Protein AF-A0A9E1IMZ8-F1 (afdb_monomer_lite)

Radius of gyration: 15.05 Å; chains: 1; bounding box: 38×39×32 Å

Secondary structure (DSSP, 8-state):
-------TTTHHHHHHHHHHSSS-SEEEEESSPP-TTHHHHHHHHHHHTT-EEEEE--TTS-------SEEEEEETTEEEEEEETTS-SS-EEE--------TT-

Sequence (105 aa):
LLIIRPPTDQGTWAAEQPLRSGCFSVVVVTDPLPRGRAGQRWALATEQGQCTAVIVRHKRGPNTRLPADIRLSLTNGDVFVLRNRGGRTGANSHMALPTAANPWG

Structure (mmCIF, N/CA/C/O backbone):
data_AF-A0A9E1IMZ8-F1
#
_entry.id   AF-A0A9E1IMZ8-F1
#
loop_
_atom_site.group_PDB
_atom_site.id
_atom_site.type_symbol
_atom_site.label_atom_id
_atom_site.label_alt_id
_atom_site.label_comp_id
_atom_site.label_asym_id
_atom_site.label_entity_id
_atom_site.label_seq_id
_atom_site.pdbx_PDB_ins_code
_atom_site.Cartn_x
_atom_site.Cartn_y
_atom_site.Cartn_z
_atom_site.occupancy
_atom_site.B_iso_or_equiv
_atom_site.auth_seq_id
_atom_site.auth_comp_id
_atom_site.auth_asym_id
_atom_site.auth_atom_id
_atom_site.pdbx_PDB_model_num
ATOM 1 N N . LEU A 1 1 ? -8.884 -15.070 3.651 1.00 86.81 1 LEU A N 1
ATOM 2 C CA . LEU A 1 1 ? -8.807 -14.091 2.542 1.00 86.81 1 LEU A CA 1
ATOM 3 C C . LEU A 1 1 ? -10.135 -13.347 2.475 1.00 86.81 1 LEU A C 1
ATOM 5 O O . LEU A 1 1 ? -11.157 -14.013 2.403 1.00 86.81 1 LEU A O 1
ATOM 9 N N . LEU A 1 2 ? -10.125 -12.013 2.543 1.00 93.88 2 LEU A N 1
ATOM 10 C CA . LEU A 1 2 ? -11.318 -11.166 2.417 1.00 93.88 2 LEU A CA 1
ATOM 11 C C . LEU A 1 2 ? -11.183 -10.310 1.154 1.00 93.88 2 LEU A C 1
ATOM 13 O O . LEU A 1 2 ? -10.150 -9.675 0.958 1.00 93.88 2 LEU A O 1
ATOM 17 N N . ILE A 1 3 ? -12.218 -10.292 0.313 1.00 94.62 3 ILE A N 1
ATOM 18 C CA . ILE A 1 3 ? -12.265 -9.474 -0.904 1.00 94.62 3 ILE A CA 1
ATOM 19 C C . ILE A 1 3 ? -13.331 -8.401 -0.708 1.00 94.62 3 ILE A C 1
ATOM 21 O O . ILE A 1 3 ? -14.499 -8.719 -0.501 1.00 94.62 3 ILE A O 1
ATOM 25 N N . ILE A 1 4 ? -12.929 -7.134 -0.795 1.00 92.12 4 ILE A N 1
ATOM 26 C CA . ILE A 1 4 ? -13.826 -5.984 -0.663 1.00 92.12 4 ILE A CA 1
ATOM 27 C C . ILE A 1 4 ? -13.982 -5.351 -2.046 1.00 92.12 4 ILE A C 1
ATOM 29 O O . ILE A 1 4 ? -12.993 -4.990 -2.680 1.00 92.12 4 ILE A O 1
ATOM 33 N N . ARG A 1 5 ? -15.227 -5.230 -2.517 1.00 92.94 5 ARG A N 1
ATOM 34 C CA . ARG A 1 5 ? -15.581 -4.572 -3.785 1.00 92.94 5 ARG A CA 1
ATOM 35 C C . ARG A 1 5 ? -16.433 -3.341 -3.486 1.00 92.94 5 ARG A C 1
ATOM 37 O O . ARG A 1 5 ? -17.659 -3.441 -3.487 1.00 92.94 5 ARG A O 1
ATOM 44 N N . PRO A 1 6 ? -15.804 -2.210 -3.145 1.00 91.00 6 PRO A N 1
ATOM 45 C CA . PRO A 1 6 ? -16.541 -1.001 -2.836 1.00 91.00 6 PRO A CA 1
ATOM 46 C C . PRO A 1 6 ? -17.106 -0.374 -4.120 1.00 91.00 6 PRO A C 1
ATOM 48 O O . PRO A 1 6 ? -16.554 -0.592 -5.203 1.00 91.00 6 PRO A O 1
ATOM 51 N N . PRO A 1 7 ? -18.164 0.445 -4.012 1.00 88.88 7 PRO A N 1
ATOM 52 C CA . PRO A 1 7 ? -18.547 1.368 -5.075 1.00 88.88 7 PRO A CA 1
ATOM 53 C C . PRO A 1 7 ? -17.358 2.233 -5.529 1.00 88.88 7 PRO A C 1
ATOM 55 O O . PRO A 1 7 ? -16.449 2.521 -4.743 1.00 88.88 7 PRO A O 1
ATOM 58 N N . THR A 1 8 ? -17.365 2.659 -6.796 1.00 81.19 8 THR A N 1
ATOM 59 C CA . THR A 1 8 ? -16.234 3.334 -7.468 1.00 81.19 8 THR A CA 1
ATOM 60 C C . THR A 1 8 ? -15.719 4.571 -6.721 1.00 81.19 8 THR A C 1
ATOM 62 O O . THR A 1 8 ? -14.525 4.862 -6.738 1.00 81.19 8 THR A O 1
ATOM 65 N N . ASP A 1 9 ? -16.600 5.292 -6.036 1.00 84.25 9 ASP A N 1
ATOM 66 C CA . ASP A 1 9 ? -16.318 6.511 -5.275 1.00 84.25 9 ASP A CA 1
ATOM 67 C C . ASP A 1 9 ? -15.898 6.250 -3.817 1.00 84.25 9 ASP A C 1
ATOM 69 O O . ASP A 1 9 ? -15.301 7.114 -3.174 1.00 84.25 9 ASP A O 1
ATOM 73 N N . GLN A 1 10 ? -16.141 5.045 -3.299 1.00 88.81 10 GLN A N 1
ATOM 74 C CA . GLN A 1 10 ? -15.867 4.685 -1.906 1.00 88.81 10 GLN A CA 1
ATOM 75 C C . GLN A 1 10 ? -14.575 3.891 -1.718 1.00 88.81 10 GLN A C 1
ATOM 77 O O . GLN A 1 10 ? -14.185 3.633 -0.580 1.00 88.81 10 GLN A O 1
ATOM 82 N N . GLY A 1 11 ? -13.867 3.540 -2.797 1.00 89.38 11 GLY A N 1
ATOM 83 C CA . GLY A 1 11 ? -12.659 2.709 -2.734 1.00 89.38 11 GLY A CA 1
ATOM 84 C C . GLY A 1 11 ? -11.607 3.211 -1.745 1.00 89.38 11 GLY A C 1
ATOM 85 O O . GLY A 1 11 ? -11.055 2.431 -0.969 1.00 89.38 11 GLY A O 1
ATOM 86 N N . THR A 1 12 ? -11.391 4.530 -1.696 1.00 89.62 12 THR A N 1
ATOM 87 C CA . THR A 1 12 ? -10.410 5.114 -0.776 1.00 89.62 12 THR A CA 1
ATOM 88 C C . THR A 1 12 ? -10.793 4.948 0.698 1.00 89.62 12 THR A C 1
ATOM 90 O O . THR A 1 12 ? -9.954 4.606 1.531 1.00 89.62 12 THR A O 1
ATOM 93 N N . TRP A 1 13 ? -12.063 5.193 1.023 1.00 91.00 13 TRP A N 1
ATOM 94 C CA . TRP A 1 13 ? -12.577 5.057 2.384 1.00 91.00 13 TRP A CA 1
ATOM 95 C C . TRP A 1 13 ? -12.677 3.587 2.801 1.00 91.00 13 TRP A C 1
ATOM 97 O O . TRP A 1 13 ? -12.298 3.238 3.918 1.00 91.00 13 TRP A O 1
ATOM 107 N N . ALA A 1 14 ? -13.134 2.726 1.891 1.00 93.12 14 ALA A N 1
ATOM 108 C CA . ALA A 1 14 ? -13.315 1.304 2.136 1.00 93.12 14 ALA A CA 1
ATOM 109 C C . ALA A 1 14 ? -11.989 0.602 2.430 1.00 93.12 14 ALA A C 1
ATOM 111 O O . ALA A 1 14 ? -11.954 -0.244 3.312 1.00 93.12 14 ALA A O 1
ATOM 112 N N . ALA A 1 15 ? -10.902 0.976 1.747 1.00 92.69 15 ALA A N 1
ATOM 113 C CA . ALA A 1 15 ? -9.570 0.455 2.043 1.00 92.69 15 ALA A CA 1
ATOM 114 C C . ALA A 1 15 ? -9.015 0.959 3.386 1.00 92.69 15 ALA A C 1
ATOM 116 O O . ALA A 1 15 ? -8.276 0.236 4.042 1.00 92.69 15 ALA A O 1
ATOM 117 N N . GLU A 1 16 ? -9.393 2.153 3.851 1.00 94.25 16 GLU A N 1
ATOM 118 C CA . GLU A 1 16 ? -8.944 2.665 5.155 1.00 94.25 16 GLU A CA 1
ATOM 119 C C . GLU A 1 16 ? -9.464 1.826 6.333 1.00 94.25 16 GLU A C 1
ATOM 121 O O . GLU A 1 16 ? -8.763 1.670 7.332 1.00 94.25 16 GLU A O 1
ATOM 126 N N . GLN A 1 17 ? -10.661 1.243 6.215 1.00 95.56 17 GLN A N 1
ATOM 127 C CA . GLN A 1 17 ? -11.273 0.464 7.297 1.00 95.56 17 GLN A CA 1
ATOM 128 C C . GLN A 1 17 ? -10.462 -0.790 7.676 1.00 95.56 17 GLN A C 1
ATOM 130 O O . GLN A 1 17 ? -10.087 -0.907 8.844 1.00 95.56 17 GLN A O 1
ATOM 135 N N . PRO A 1 18 ? -10.117 -1.711 6.749 1.00 95.75 18 PRO A N 1
ATOM 136 C CA . PRO A 1 18 ? -9.277 -2.855 7.081 1.00 95.75 18 PRO A CA 1
ATOM 137 C C . PRO A 1 18 ? -7.872 -2.423 7.510 1.00 95.75 18 PRO A C 1
ATOM 139 O O . PRO A 1 18 ? -7.338 -3.036 8.431 1.00 95.75 18 PRO A O 1
ATOM 142 N N . LEU A 1 19 ? -7.312 -1.349 6.933 1.00 95.88 19 LEU A N 1
ATOM 143 C CA . LEU A 1 19 ? -6.007 -0.821 7.348 1.00 95.88 19 LEU A CA 1
ATOM 144 C C . LEU A 1 19 ? -5.996 -0.423 8.826 1.00 95.88 19 LEU A C 1
ATOM 146 O O . LEU A 1 19 ? -5.053 -0.752 9.534 1.00 95.88 19 LEU A O 1
ATOM 150 N N . ARG A 1 20 ? -7.060 0.238 9.295 1.00 97.25 20 ARG A N 1
ATOM 151 C CA . ARG A 1 20 ? -7.193 0.711 10.679 1.00 97.25 20 ARG A CA 1
ATOM 152 C C . ARG A 1 20 ? -7.636 -0.376 11.664 1.00 97.25 20 ARG A C 1
ATOM 154 O O . ARG A 1 20 ? -7.451 -0.216 12.864 1.00 97.25 20 ARG A O 1
ATOM 161 N N . SER A 1 21 ? -8.250 -1.451 11.173 1.00 96.81 21 SER A N 1
ATOM 162 C CA . SER A 1 21 ? -8.965 -2.431 12.005 1.00 96.81 21 SER A CA 1
ATOM 163 C C . SER A 1 21 ? -8.095 -3.232 12.979 1.00 96.81 21 SER A C 1
ATOM 165 O O . SER A 1 21 ? -8.622 -3.760 13.952 1.00 96.81 21 SER A O 1
ATOM 167 N N . GLY A 1 22 ? -6.795 -3.385 12.706 1.00 95.88 22 GLY A N 1
ATOM 168 C CA . GLY A 1 22 ? -5.931 -4.306 13.455 1.00 95.88 22 GLY A CA 1
ATO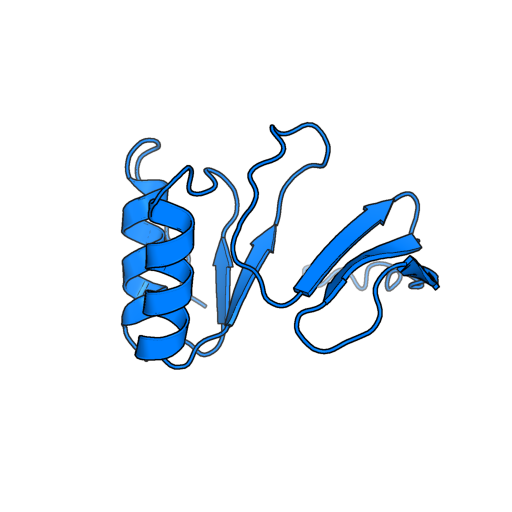M 169 C C . GLY A 1 22 ? -6.185 -5.792 13.168 1.00 95.88 22 GLY A C 1
ATOM 170 O O . GLY A 1 22 ? -5.534 -6.652 13.751 1.00 95.88 22 GLY A O 1
ATOM 171 N N . CYS A 1 23 ? -7.116 -6.125 12.268 1.00 97.19 23 CYS A N 1
ATOM 172 C CA . CYS A 1 23 ? -7.501 -7.512 11.991 1.00 97.19 23 CYS A CA 1
ATOM 173 C C . CYS A 1 23 ? -6.652 -8.189 10.904 1.00 97.19 23 CYS A C 1
ATOM 175 O O . CYS A 1 23 ? -6.762 -9.398 10.705 1.00 97.19 23 CYS A O 1
ATOM 177 N N . PHE A 1 24 ? -5.843 -7.428 10.165 1.00 97.00 24 PHE A N 1
ATOM 178 C CA . PHE A 1 24 ? -5.115 -7.917 8.996 1.00 97.00 24 PHE A CA 1
ATOM 179 C C . PHE A 1 24 ? -3.648 -7.519 9.082 1.00 97.00 24 PHE A C 1
ATOM 181 O O . PHE A 1 24 ? -3.341 -6.362 9.327 1.00 97.00 24 PHE A O 1
ATOM 188 N N . SER A 1 25 ? -2.739 -8.454 8.810 1.00 96.31 25 SER A N 1
ATOM 189 C CA . SER A 1 25 ? -1.304 -8.158 8.710 1.00 96.31 25 SER A CA 1
ATOM 190 C C . SER A 1 25 ? -0.937 -7.482 7.386 1.00 96.31 25 SER A C 1
ATOM 192 O O . SER A 1 25 ? 0.005 -6.691 7.329 1.00 96.31 25 SER A O 1
ATOM 194 N N . VAL A 1 26 ? -1.690 -7.773 6.320 1.00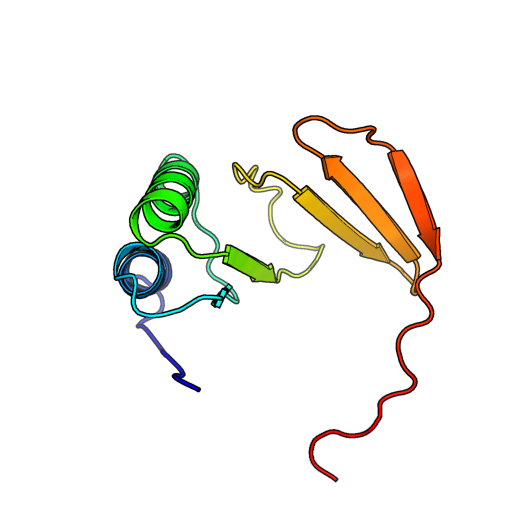 96.44 26 VAL A N 1
ATOM 195 C CA . VAL A 1 26 ? -1.481 -7.229 4.975 1.00 96.44 26 VAL A CA 1
ATOM 196 C C . VAL A 1 26 ? -2.819 -6.861 4.345 1.00 96.44 26 VAL A C 1
ATOM 198 O O . VAL A 1 26 ? -3.756 -7.659 4.343 1.00 96.44 26 VAL A O 1
ATOM 201 N N . VAL A 1 27 ? -2.879 -5.673 3.747 1.00 95.62 27 VAL A N 1
ATOM 202 C CA . VAL A 1 27 ? -4.010 -5.213 2.936 1.00 95.62 27 VAL A CA 1
ATOM 203 C C . VAL A 1 27 ? -3.491 -4.843 1.554 1.00 95.62 27 VAL A C 1
ATOM 205 O O . VAL A 1 27 ? -2.621 -3.983 1.414 1.00 95.62 27 VAL A O 1
ATOM 208 N N . VAL A 1 28 ? -4.027 -5.497 0.524 1.00 94.56 28 VAL A N 1
ATOM 209 C CA . VAL A 1 28 ? -3.677 -5.222 -0.872 1.00 94.56 28 VAL A CA 1
ATOM 210 C C . VAL A 1 28 ? -4.753 -4.340 -1.484 1.00 94.56 28 VAL A C 1
ATOM 212 O O . VAL A 1 28 ? -5.931 -4.690 -1.448 1.00 94.56 28 VAL A O 1
ATOM 215 N N . VAL A 1 29 ? -4.348 -3.211 -2.065 1.00 91.44 29 VAL A N 1
ATOM 216 C CA . VAL A 1 29 ? -5.262 -2.297 -2.749 1.00 91.44 29 VAL A CA 1
ATOM 217 C C . VAL A 1 29 ? -4.883 -2.173 -4.216 1.00 91.44 29 VAL A C 1
ATOM 219 O O . VAL A 1 29 ? -3.779 -1.753 -4.573 1.00 91.44 29 VAL A O 1
ATOM 222 N N . THR A 1 30 ? -5.843 -2.528 -5.058 1.00 85.00 30 THR A N 1
ATOM 223 C CA . THR A 1 30 ? -5.882 -2.206 -6.482 1.00 85.00 30 THR A CA 1
ATOM 224 C C . THR A 1 30 ? -6.815 -1.005 -6.664 1.00 85.00 30 THR A C 1
ATOM 226 O O . THR A 1 30 ? -7.779 -0.897 -5.916 1.00 85.00 30 THR A O 1
ATOM 229 N N . ASP A 1 31 ? -6.487 -0.100 -7.591 1.00 75.56 31 ASP A N 1
ATOM 230 C CA . ASP A 1 31 ? -7.166 1.171 -7.953 1.00 75.56 31 ASP A CA 1
ATOM 231 C C . ASP A 1 31 ? -8.660 1.324 -7.530 1.00 75.56 31 ASP A C 1
ATOM 233 O O . ASP A 1 31 ? -9.421 0.368 -7.688 1.00 75.56 31 ASP A O 1
ATOM 237 N N . PRO A 1 32 ? -9.143 2.505 -7.062 1.00 69.31 32 PRO A N 1
AT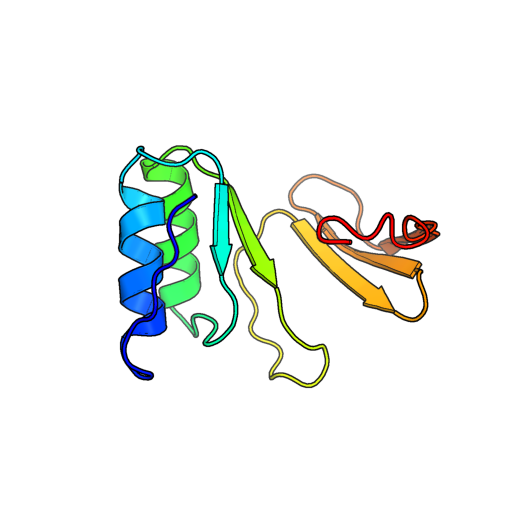OM 238 C CA . PRO A 1 32 ? -8.534 3.839 -7.108 1.00 69.31 32 PRO A CA 1
ATOM 239 C C . PRO A 1 32 ? -7.516 4.142 -5.999 1.00 69.31 32 PRO A C 1
ATOM 241 O O . PRO A 1 32 ? -7.757 3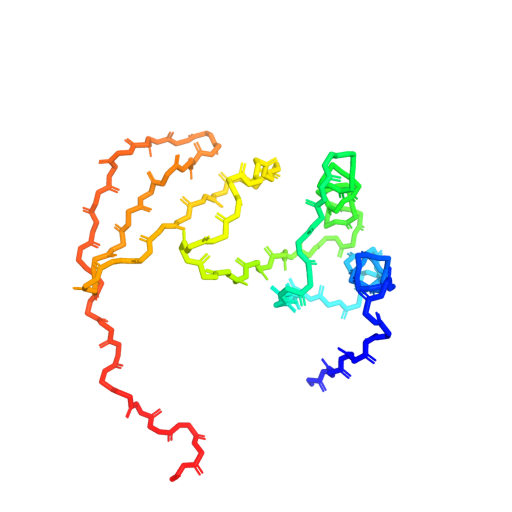.905 -4.815 1.00 69.31 32 PRO A O 1
ATOM 244 N N . LEU A 1 33 ? -6.389 4.755 -6.375 1.00 72.81 33 LEU A N 1
ATOM 245 C CA . LEU A 1 33 ? -5.377 5.223 -5.419 1.00 72.81 33 LEU A CA 1
ATOM 246 C C . LEU A 1 33 ? -5.788 6.500 -4.673 1.00 72.81 33 LEU A C 1
ATOM 248 O O . LEU A 1 33 ? -6.345 7.421 -5.281 1.00 72.81 33 LEU A O 1
ATOM 252 N N . PRO A 1 34 ? -5.409 6.634 -3.390 1.00 73.12 34 PRO A N 1
ATOM 253 C CA . PRO A 1 34 ? -5.731 7.817 -2.616 1.00 73.12 34 PRO A CA 1
ATOM 254 C C . PRO A 1 34 ? -4.940 9.017 -3.145 1.00 73.12 34 PRO A C 1
ATOM 256 O O . PRO A 1 34 ? -3.735 8.943 -3.395 1.00 73.12 34 PRO A O 1
ATOM 259 N N . ARG A 1 35 ? -5.617 10.157 -3.303 1.00 73.31 35 ARG A N 1
ATOM 260 C CA . ARG A 1 35 ? -5.009 11.427 -3.727 1.00 73.31 35 ARG A CA 1
ATOM 261 C C . ARG A 1 35 ? -4.943 12.411 -2.562 1.00 73.31 35 ARG A C 1
ATOM 263 O O . ARG A 1 35 ? -5.745 12.359 -1.630 1.00 73.31 35 ARG A O 1
ATOM 270 N N . GLY A 1 36 ? -3.975 13.325 -2.619 1.00 80.88 36 GLY A N 1
ATOM 271 C CA . GLY A 1 36 ? -3.812 14.374 -1.611 1.00 80.88 36 GLY A CA 1
ATOM 272 C C . GLY A 1 36 ? -3.690 13.810 -0.191 1.00 80.88 36 GLY A C 1
ATOM 273 O O . GLY A 1 36 ? -2.850 12.952 0.078 1.00 80.88 36 GLY A O 1
ATOM 274 N N . ARG A 1 37 ? -4.549 14.285 0.720 1.00 83.81 37 ARG A N 1
ATOM 275 C CA . ARG A 1 37 ? -4.519 13.923 2.149 1.00 83.81 37 ARG A CA 1
ATOM 276 C C . ARG A 1 37 ? -4.870 12.461 2.431 1.00 83.81 37 ARG A C 1
ATOM 278 O O . ARG A 1 37 ? -4.466 11.944 3.468 1.00 83.81 37 ARG A O 1
ATOM 285 N N . ALA A 1 38 ? -5.568 11.782 1.521 1.00 83.81 38 ALA A N 1
ATOM 286 C CA . ALA A 1 38 ? -5.955 10.390 1.727 1.00 83.81 38 ALA A CA 1
ATOM 287 C C . ALA A 1 38 ? -4.740 9.451 1.843 1.00 83.81 38 ALA A C 1
ATOM 289 O O . ALA A 1 38 ? -4.777 8.500 2.613 1.00 83.81 38 ALA A O 1
ATOM 290 N N . GLY A 1 39 ? -3.626 9.759 1.165 1.00 87.69 39 GLY A N 1
ATOM 291 C CA . GLY A 1 39 ? -2.399 8.968 1.303 1.00 87.69 39 GLY A CA 1
ATOM 292 C C . GLY A 1 39 ? -1.820 9.019 2.720 1.00 87.69 39 GLY A C 1
ATOM 293 O O . GLY A 1 39 ? -1.371 8.001 3.232 1.00 87.69 39 GLY A O 1
ATOM 294 N N . GLN A 1 40 ? -1.866 10.186 3.373 1.00 89.44 40 GLN A N 1
ATOM 295 C CA . GLN A 1 40 ? -1.401 10.339 4.759 1.00 89.44 40 GLN A CA 1
ATOM 296 C C . GLN A 1 40 ? -2.331 9.636 5.747 1.00 89.44 40 GLN A C 1
ATOM 298 O O . GLN A 1 40 ? -1.863 9.002 6.686 1.00 89.44 40 GLN A O 1
ATOM 303 N N . ARG A 1 41 ? -3.647 9.693 5.502 1.00 91.88 41 ARG A N 1
ATOM 304 C CA . ARG A 1 41 ? -4.628 8.938 6.294 1.00 91.88 41 ARG A CA 1
ATOM 305 C C . ARG A 1 41 ? -4.364 7.440 6.242 1.00 91.88 41 ARG A C 1
ATOM 307 O O . ARG A 1 41 ? -4.439 6.789 7.272 1.00 91.88 41 ARG A O 1
ATOM 314 N N . TRP A 1 42 ? -4.019 6.909 5.072 1.00 92.50 42 TRP A N 1
ATOM 315 C CA . TRP A 1 42 ? -3.683 5.494 4.940 1.00 92.50 42 TRP A CA 1
ATOM 316 C C . TRP A 1 42 ? -2.393 5.116 5.655 1.00 92.50 42 TRP A C 1
ATOM 318 O O . TRP A 1 42 ? -2.385 4.084 6.309 1.00 92.50 42 TRP A O 1
ATOM 328 N N . ALA A 1 43 ? -1.345 5.945 5.584 1.00 91.44 43 ALA A N 1
ATOM 329 C CA . ALA A 1 43 ? -0.117 5.707 6.347 1.00 91.44 43 ALA A CA 1
ATOM 330 C C . ALA A 1 43 ? -0.391 5.678 7.863 1.00 91.44 43 ALA A C 1
ATOM 332 O O . ALA A 1 43 ? 0.051 4.774 8.568 1.00 91.44 43 ALA A O 1
ATOM 333 N N . LEU A 1 44 ? -1.209 6.610 8.357 1.00 94.19 44 LEU A N 1
ATOM 334 C CA . LEU A 1 44 ? -1.628 6.604 9.756 1.00 94.19 44 LEU A CA 1
ATOM 335 C C . LEU A 1 44 ? -2.495 5.380 10.092 1.00 94.19 44 LEU A C 1
ATOM 337 O O . LEU A 1 44 ? -2.329 4.778 11.147 1.00 94.19 44 LEU A O 1
ATOM 341 N N . ALA A 1 45 ? -3.414 4.993 9.205 1.00 95.62 45 ALA A N 1
ATOM 342 C CA . ALA A 1 45 ? -4.259 3.819 9.403 1.00 95.62 45 ALA A CA 1
ATOM 343 C C . ALA A 1 45 ? -3.429 2.528 9.462 1.00 95.62 45 ALA A C 1
ATOM 345 O O . ALA A 1 45 ? -3.681 1.714 10.343 1.00 95.62 45 ALA A O 1
ATOM 346 N N . THR A 1 46 ? -2.414 2.369 8.601 1.00 95.00 46 THR A N 1
ATOM 347 C CA . THR A 1 46 ? -1.478 1.232 8.668 1.00 95.00 46 THR A CA 1
ATOM 348 C C . THR A 1 46 ? -0.723 1.176 9.985 1.00 95.00 46 THR A C 1
ATOM 350 O O . THR A 1 46 ? -0.587 0.098 10.555 1.00 95.00 46 THR A O 1
ATOM 353 N N . GLU A 1 47 ? -0.261 2.324 10.488 1.00 95.00 47 GLU A N 1
ATOM 354 C CA . GLU A 1 47 ? 0.420 2.400 11.783 1.00 95.00 47 GLU A CA 1
ATOM 355 C C . GLU A 1 47 ? -0.534 2.012 12.925 1.00 95.00 47 GLU A C 1
ATOM 357 O O . GLU A 1 47 ? -0.174 1.205 13.778 1.00 95.00 47 GLU A O 1
ATOM 362 N N . GLN A 1 48 ? -1.773 2.519 12.908 1.00 97.31 48 GLN A N 1
ATOM 363 C CA . GLN A 1 48 ? -2.795 2.216 13.919 1.00 97.31 48 GLN A CA 1
ATOM 364 C C . GLN A 1 48 ? -3.209 0.743 13.930 1.00 97.31 48 GLN A C 1
ATOM 366 O O . GLN A 1 48 ? -3.309 0.146 14.996 1.00 97.31 48 GLN A O 1
ATOM 371 N N . GLY A 1 49 ? -3.453 0.159 12.757 1.00 97.12 49 GLY A N 1
ATOM 372 C CA . GLY A 1 49 ? -3.807 -1.253 12.632 1.00 97.12 49 GLY A CA 1
ATOM 373 C C . GLY A 1 49 ? -2.603 -2.192 12.626 1.00 97.12 49 GLY A C 1
ATOM 374 O O . GLY A 1 49 ? -2.788 -3.385 12.410 1.00 97.12 49 GLY A O 1
ATOM 375 N N . GLN A 1 50 ? -1.385 -1.669 12.815 1.00 97.19 50 GLN A N 1
ATOM 376 C CA . GLN A 1 50 ? -0.130 -2.425 12.799 1.00 97.19 50 GLN A CA 1
ATOM 377 C C . GLN A 1 50 ? -0.013 -3.367 11.587 1.00 97.19 50 GLN A C 1
ATOM 379 O O . GLN A 1 50 ? 0.380 -4.528 11.711 1.00 97.19 50 GLN A O 1
ATOM 384 N N . CYS A 1 51 ? -0.375 -2.866 10.403 1.00 95.94 51 CYS A N 1
ATOM 385 C CA . CYS A 1 51 ? -0.454 -3.654 9.179 1.00 95.94 51 CYS A CA 1
ATOM 386 C C . CYS A 1 51 ? 0.387 -3.072 8.040 1.00 95.94 51 CYS A C 1
ATOM 388 O O . CYS A 1 51 ? 0.793 -1.911 8.052 1.00 95.94 51 CYS A O 1
ATOM 390 N N . THR A 1 52 ? 0.625 -3.889 7.014 1.00 94.62 52 THR A N 1
ATOM 391 C CA . THR A 1 52 ? 1.294 -3.464 5.780 1.00 94.62 52 THR A CA 1
ATOM 392 C C . THR A 1 52 ? 0.276 -3.209 4.671 1.00 94.62 52 THR A C 1
ATOM 394 O O . THR A 1 52 ? -0.449 -4.118 4.262 1.00 94.62 52 THR A O 1
ATOM 397 N N . ALA A 1 53 ? 0.265 -1.994 4.116 1.00 93.38 53 ALA A N 1
ATOM 398 C CA . ALA A 1 53 ? -0.467 -1.698 2.885 1.00 93.38 53 ALA A CA 1
ATOM 399 C C . ALA A 1 53 ? 0.398 -1.986 1.651 1.00 93.38 53 ALA A C 1
ATOM 401 O O . ALA A 1 53 ? 1.452 -1.375 1.461 1.00 93.38 53 ALA A O 1
ATOM 402 N N . VAL A 1 54 ? -0.081 -2.859 0.765 1.00 93.12 54 VAL A N 1
ATOM 403 C CA . VAL A 1 54 ? 0.523 -3.103 -0.549 1.00 93.12 54 VAL A CA 1
ATOM 404 C C . VAL A 1 54 ? -0.361 -2.486 -1.616 1.00 93.12 54 VAL A C 1
ATOM 406 O O . VAL A 1 54 ? -1.519 -2.856 -1.790 1.00 93.12 54 VAL A O 1
ATOM 409 N N . ILE A 1 55 ? 0.198 -1.535 -2.353 1.00 90.19 55 ILE A N 1
ATOM 410 C CA . ILE A 1 55 ? -0.537 -0.772 -3.354 1.00 90.19 55 ILE A CA 1
ATOM 411 C C . ILE A 1 55 ? 0.003 -1.131 -4.732 1.00 90.19 55 ILE A C 1
ATOM 413 O O . ILE A 1 55 ? 1.154 -0.827 -5.054 1.00 90.19 55 ILE A O 1
ATOM 417 N N . VAL A 1 56 ? -0.841 -1.754 -5.553 1.00 87.75 56 VAL A N 1
ATOM 418 C CA . VAL A 1 56 ? -0.476 -2.205 -6.900 1.00 87.75 56 VAL A CA 1
ATOM 419 C C . VAL A 1 56 ? -1.140 -1.298 -7.927 1.00 87.75 56 VAL A C 1
ATOM 421 O O . VAL A 1 56 ? -2.354 -1.102 -7.911 1.00 87.75 56 VAL A O 1
ATOM 424 N N . ARG A 1 57 ? -0.339 -0.721 -8.830 1.00 82.81 57 ARG A N 1
ATOM 425 C CA . ARG A 1 57 ? -0.826 0.197 -9.868 1.00 82.81 57 ARG A CA 1
ATOM 426 C C . ARG A 1 57 ? -0.119 0.002 -11.199 1.00 82.81 57 ARG A C 1
ATOM 428 O O . ARG A 1 57 ? 1.074 -0.295 -11.238 1.00 82.81 57 ARG A O 1
ATOM 435 N N . HIS A 1 58 ? -0.827 0.286 -12.288 1.00 76.56 58 HIS A N 1
ATOM 436 C CA . HIS A 1 58 ? -0.217 0.360 -13.611 1.00 76.56 58 HIS A CA 1
ATOM 437 C C . HIS A 1 58 ? 0.640 1.628 -13.774 1.00 76.56 58 HIS A C 1
ATOM 439 O O . HIS A 1 58 ? 0.264 2.722 -13.351 1.00 76.56 58 HIS A O 1
ATOM 445 N N . LYS A 1 59 ? 1.788 1.486 -14.453 1.00 66.38 59 LYS A N 1
ATOM 446 C CA . LYS A 1 59 ? 2.789 2.550 -14.679 1.00 66.38 59 LYS A CA 1
ATOM 447 C C . LYS A 1 59 ? 2.248 3.776 -15.436 1.00 66.38 59 LYS A C 1
ATOM 449 O O . LYS A 1 59 ? 2.803 4.856 -15.289 1.00 66.38 59 LYS A O 1
ATOM 454 N N . ARG A 1 60 ? 1.171 3.623 -16.220 1.00 62.03 60 ARG A N 1
ATOM 455 C CA . ARG A 1 60 ? 0.545 4.707 -17.009 1.00 62.03 60 ARG A CA 1
ATOM 456 C C . ARG A 1 60 ? -0.360 5.644 -16.192 1.00 62.03 60 ARG A C 1
ATOM 458 O O . ARG A 1 60 ? -0.878 6.604 -16.750 1.00 62.03 60 ARG A O 1
ATOM 465 N N . GLY A 1 61 ? -0.570 5.378 -14.901 1.00 61.88 61 GLY A N 1
ATOM 466 C CA . GLY A 1 61 ? -1.391 6.231 -14.042 1.00 61.88 61 GLY A CA 1
ATOM 467 C C . GLY A 1 61 ? -0.693 7.536 -13.624 1.00 61.88 61 GLY A C 1
ATOM 468 O O . GLY A 1 61 ? 0.538 7.622 -13.656 1.00 61.88 61 GLY A O 1
ATOM 469 N N . PRO A 1 62 ? -1.457 8.555 -13.184 1.00 60.50 62 PRO A N 1
ATOM 470 C CA . PRO A 1 62 ? -0.896 9.796 -12.660 1.00 60.50 62 PRO A CA 1
ATOM 471 C C . PRO A 1 62 ? 0.097 9.513 -11.528 1.00 60.50 62 PRO A C 1
ATOM 473 O O . PRO A 1 62 ? -0.117 8.624 -10.697 1.00 60.50 62 PRO A O 1
ATOM 476 N N . ASN A 1 63 ? 1.191 10.281 -11.477 1.00 63.44 63 ASN A N 1
ATOM 477 C CA . ASN A 1 63 ? 2.228 10.122 -10.459 1.00 63.44 63 ASN A CA 1
ATOM 478 C C . ASN A 1 63 ? 1.741 10.622 -9.091 1.00 63.44 63 ASN A C 1
ATOM 480 O O . ASN A 1 63 ? 2.144 11.675 -8.598 1.00 63.44 63 ASN A O 1
ATOM 484 N N . THR A 1 64 ? 0.854 9.861 -8.458 1.00 66.81 64 THR A N 1
ATOM 485 C CA . THR A 1 64 ? 0.423 10.130 -7.092 1.00 66.81 64 THR A CA 1
ATOM 486 C C . THR A 1 64 ? 1.577 9.792 -6.158 1.00 66.81 64 THR A C 1
ATOM 488 O O . THR A 1 64 ? 2.011 8.636 -6.074 1.00 66.81 64 THR A O 1
ATOM 491 N N . ARG A 1 65 ? 2.113 10.815 -5.484 1.00 70.88 65 ARG A N 1
ATOM 492 C CA . ARG A 1 65 ? 3.109 10.648 -4.424 1.00 70.88 65 ARG A CA 1
ATOM 493 C C . ARG A 1 65 ? 2.398 10.155 -3.169 1.00 70.88 65 ARG A C 1
ATOM 495 O O . ARG A 1 65 ? 1.853 10.947 -2.412 1.00 70.88 65 ARG A O 1
ATOM 502 N N . LEU A 1 66 ? 2.405 8.843 -2.974 1.00 75.38 66 LEU A N 1
ATOM 503 C CA . LEU A 1 66 ? 1.956 8.231 -1.730 1.00 75.38 66 LEU A CA 1
ATOM 504 C C . LEU A 1 66 ? 3.079 8.269 -0.686 1.00 75.38 66 LEU A C 1
ATOM 506 O O . LEU A 1 66 ? 4.248 8.067 -1.049 1.00 75.38 66 LEU A O 1
ATOM 510 N N . PRO A 1 67 ? 2.755 8.503 0.596 1.00 80.50 67 PRO A N 1
ATOM 511 C CA . PRO A 1 67 ? 3.703 8.402 1.696 1.00 80.50 67 PRO A CA 1
ATOM 512 C C . PRO A 1 67 ? 4.003 6.927 2.012 1.00 80.50 67 PRO A C 1
ATOM 514 O O . PRO A 1 67 ? 3.695 6.439 3.083 1.00 80.50 67 PRO A O 1
ATOM 517 N N . ALA A 1 68 ? 4.592 6.210 1.056 1.00 83.31 68 ALA A N 1
ATOM 518 C CA . ALA A 1 68 ? 5.059 4.841 1.250 1.00 83.31 68 ALA A CA 1
ATOM 519 C C . ALA A 1 68 ? 6.519 4.836 1.708 1.00 83.31 68 ALA A C 1
ATOM 521 O O . ALA A 1 68 ? 7.319 5.620 1.180 1.00 83.31 68 ALA A O 1
ATOM 522 N N . ASP A 1 69 ? 6.867 3.940 2.628 1.00 84.81 69 ASP A N 1
ATOM 523 C CA . ASP A 1 69 ? 8.251 3.757 3.067 1.00 84.81 69 ASP A CA 1
ATOM 524 C C . ASP A 1 69 ? 9.114 3.199 1.935 1.00 84.81 69 ASP A C 1
ATOM 526 O O . ASP A 1 69 ? 10.205 3.708 1.680 1.00 84.81 69 ASP A O 1
ATOM 530 N N . ILE A 1 70 ? 8.580 2.254 1.158 1.00 86.44 70 ILE A N 1
ATOM 531 C CA . ILE A 1 70 ? 9.233 1.712 -0.033 1.00 86.44 70 ILE A CA 1
ATOM 532 C C . ILE A 1 70 ? 8.340 1.937 -1.254 1.00 86.44 70 ILE A C 1
ATOM 534 O O . ILE A 1 70 ? 7.130 1.722 -1.216 1.00 86.44 70 ILE A O 1
ATOM 538 N N . ARG A 1 71 ? 8.935 2.381 -2.366 1.00 87.44 71 ARG A N 1
ATOM 539 C CA . ARG A 1 71 ? 8.269 2.416 -3.675 1.00 87.44 71 ARG A CA 1
ATOM 540 C C . ARG A 1 71 ? 9.114 1.679 -4.688 1.00 87.44 71 ARG A C 1
ATOM 542 O O . ARG A 1 71 ? 10.272 2.035 -4.892 1.00 87.44 71 ARG A O 1
ATOM 549 N N . LEU A 1 72 ? 8.496 0.709 -5.344 1.00 86.81 72 LEU A N 1
ATOM 550 C CA . LEU A 1 72 ? 9.114 -0.108 -6.375 1.00 86.81 72 LEU A CA 1
ATOM 551 C C . LEU A 1 72 ? 8.446 0.164 -7.724 1.00 86.81 72 LEU A C 1
ATOM 553 O O . LEU A 1 72 ? 7.259 0.487 -7.791 1.00 86.81 72 LEU A O 1
ATOM 557 N N . SER A 1 73 ? 9.214 0.036 -8.797 1.00 85.50 73 SER A N 1
ATOM 558 C CA . SER A 1 73 ? 8.705 -0.020 -10.164 1.00 85.50 73 SER A CA 1
ATOM 559 C C . SER A 1 73 ? 9.207 -1.291 -10.813 1.00 85.50 73 SER A C 1
ATOM 561 O O . SER A 1 73 ? 10.400 -1.561 -10.765 1.00 85.50 73 SER A O 1
ATOM 563 N N . LEU A 1 74 ? 8.307 -2.030 -11.453 1.00 84.25 74 LEU A N 1
ATOM 564 C CA . LEU A 1 74 ? 8.659 -3.187 -12.262 1.00 84.25 74 LEU A CA 1
ATOM 565 C C . LEU A 1 74 ? 8.668 -2.773 -13.733 1.00 84.25 74 LEU A C 1
ATOM 567 O O . LEU A 1 74 ? 7.752 -2.095 -14.207 1.00 84.25 74 LEU A O 1
ATOM 571 N N . THR A 1 75 ? 9.720 -3.109 -14.469 1.00 81.81 75 THR A N 1
ATOM 572 C CA . THR A 1 75 ? 9.804 -2.882 -15.919 1.00 81.81 75 THR A CA 1
ATOM 573 C C . THR A 1 75 ? 10.637 -3.996 -16.534 1.00 81.81 75 THR A C 1
ATOM 575 O O . THR A 1 75 ? 11.781 -4.160 -16.150 1.00 81.81 75 THR A O 1
ATOM 578 N N . ASN A 1 76 ? 10.065 -4.757 -17.472 1.00 81.75 76 ASN A N 1
ATOM 579 C CA . ASN A 1 76 ? 10.747 -5.853 -18.178 1.00 81.75 76 ASN A CA 1
ATOM 580 C C . ASN A 1 76 ? 11.421 -6.899 -17.258 1.00 81.75 76 ASN A C 1
ATOM 582 O O . ASN A 1 76 ? 12.488 -7.395 -17.582 1.00 81.75 76 ASN A O 1
ATOM 586 N N . GLY A 1 77 ? 10.813 -7.228 -16.110 1.00 77.44 77 GLY A N 1
ATOM 587 C CA . GLY A 1 77 ? 11.398 -8.153 -15.121 1.00 77.44 77 GLY A CA 1
ATOM 588 C C . GLY A 1 77 ? 12.369 -7.494 -14.131 1.00 77.44 77 GLY A C 1
ATOM 589 O O . GLY A 1 77 ? 12.635 -8.044 -13.068 1.00 77.44 77 GLY A O 1
ATOM 590 N N . ASP A 1 78 ? 12.811 -6.267 -14.397 1.00 79.38 78 ASP A N 1
ATOM 591 C CA . ASP A 1 78 ? 13.652 -5.519 -13.468 1.00 79.38 78 ASP A CA 1
ATOM 592 C C . ASP A 1 78 ? 12.826 -4.796 -12.404 1.00 79.38 78 ASP A C 1
ATOM 594 O O . ASP A 1 78 ? 11.783 -4.193 -12.694 1.00 79.38 78 ASP A O 1
ATOM 598 N N . VAL A 1 79 ? 13.333 -4.807 -11.168 1.00 84.56 79 VAL A N 1
ATOM 599 C CA . VAL A 1 79 ? 12.778 -4.061 -10.037 1.00 84.56 79 VAL A CA 1
ATOM 600 C C . VAL A 1 79 ? 13.660 -2.853 -9.747 1.00 84.56 79 VAL A C 1
ATOM 602 O O . VAL A 1 79 ? 14.849 -2.960 -9.450 1.00 84.56 79 VAL A O 1
ATOM 605 N N . PHE A 1 80 ? 13.041 -1.677 -9.776 1.00 83.50 80 PHE A N 1
ATOM 606 C CA . PHE A 1 80 ? 13.680 -0.401 -9.480 1.00 83.50 80 PHE A CA 1
ATOM 607 C C . PHE A 1 80 ? 13.163 0.160 -8.161 1.00 83.50 80 PHE A C 1
ATOM 609 O O . PHE A 1 80 ? 11.954 0.352 -7.995 1.00 83.50 80 PHE A O 1
ATOM 616 N N . VAL A 1 81 ? 14.071 0.499 -7.244 1.00 85.62 81 VAL A N 1
ATOM 617 C CA . VAL A 1 81 ? 13.720 1.180 -5.992 1.00 85.62 81 VAL A CA 1
ATOM 618 C C . VAL A 1 81 ? 13.595 2.687 -6.236 1.00 85.62 81 VAL A C 1
ATOM 620 O O . VAL A 1 81 ? 14.584 3.417 -6.292 1.00 85.62 81 VAL A O 1
ATOM 623 N N . LEU A 1 82 ? 12.354 3.166 -6.349 1.00 82.88 82 LEU A N 1
ATOM 624 C CA . LEU A 1 82 ? 12.022 4.584 -6.538 1.00 82.88 82 LEU A CA 1
ATOM 625 C C . LEU A 1 82 ? 12.045 5.387 -5.229 1.00 82.88 82 LEU A C 1
ATOM 627 O O . LEU A 1 82 ? 12.224 6.604 -5.241 1.00 82.88 82 LEU A O 1
ATOM 631 N N . ARG A 1 83 ? 11.790 4.732 -4.091 1.00 82.88 83 ARG A N 1
ATOM 632 C CA . ARG A 1 83 ? 11.888 5.320 -2.746 1.00 82.88 83 ARG A CA 1
ATOM 633 C C . ARG A 1 83 ? 12.225 4.234 -1.738 1.00 82.88 83 ARG A C 1
ATOM 635 O O . ARG A 1 83 ? 11.667 3.146 -1.824 1.00 82.88 83 ARG A O 1
ATOM 642 N N . ASN A 1 84 ? 13.060 4.588 -0.770 1.00 83.25 84 ASN A N 1
ATOM 643 C CA . ASN A 1 84 ? 13.332 3.796 0.417 1.00 83.25 84 ASN A CA 1
ATOM 644 C C . ASN A 1 84 ? 13.531 4.747 1.608 1.00 83.25 84 ASN A C 1
ATOM 646 O O . ASN A 1 84 ? 14.506 5.498 1.647 1.00 83.25 84 ASN A O 1
ATOM 650 N N . ARG A 1 85 ? 12.575 4.799 2.536 1.00 80.12 85 ARG A N 1
ATOM 651 C CA . ARG A 1 85 ? 12.663 5.630 3.738 1.00 80.12 85 ARG A CA 1
ATOM 652 C C . ARG A 1 85 ? 13.698 5.009 4.677 1.00 80.12 85 ARG A C 1
ATOM 654 O O . ARG A 1 85 ? 13.487 3.922 5.190 1.00 80.12 85 ARG A O 1
ATOM 661 N N . GLY A 1 86 ? 14.807 5.718 4.888 1.00 73.56 86 GLY A N 1
ATOM 662 C CA . GLY A 1 86 ? 15.918 5.248 5.724 1.00 73.56 86 GLY A CA 1
ATOM 663 C C . GLY A 1 86 ? 16.966 4.401 4.992 1.00 73.56 86 GLY A C 1
ATOM 664 O O . GLY A 1 86 ? 17.911 3.948 5.626 1.00 73.56 86 GLY A O 1
ATOM 665 N N . GLY A 1 87 ? 16.850 4.214 3.672 1.00 73.56 87 GLY A N 1
ATOM 666 C CA . GLY A 1 87 ? 17.811 3.438 2.883 1.00 73.56 87 GLY A CA 1
ATOM 667 C C . GLY A 1 87 ? 18.252 4.122 1.588 1.00 73.56 87 GLY A C 1
ATOM 668 O O . GLY A 1 87 ? 17.866 5.251 1.283 1.00 73.56 87 GLY A O 1
ATOM 669 N N . ARG A 1 88 ? 19.084 3.428 0.802 1.00 69.69 88 ARG A N 1
ATOM 670 C CA . ARG A 1 88 ? 19.595 3.932 -0.485 1.00 69.69 88 ARG A CA 1
ATOM 671 C C . ARG A 1 88 ? 18.522 3.806 -1.572 1.00 69.69 88 ARG A C 1
ATOM 673 O O . ARG A 1 88 ? 17.839 2.787 -1.667 1.00 69.69 88 ARG A O 1
ATOM 680 N N . THR A 1 89 ? 18.378 4.845 -2.390 1.00 68.69 89 THR A N 1
ATOM 681 C CA . THR A 1 89 ? 17.549 4.837 -3.610 1.00 68.69 89 THR A CA 1
ATOM 682 C C . THR A 1 89 ? 18.424 4.583 -4.838 1.00 68.69 89 THR A C 1
ATOM 684 O O . THR A 1 89 ? 19.648 4.657 -4.741 1.00 68.69 89 THR A O 1
ATOM 687 N N . GLY A 1 90 ? 17.819 4.243 -5.982 1.00 63.09 90 GLY A N 1
ATOM 688 C CA . GLY A 1 90 ? 18.564 4.023 -7.231 1.00 63.09 90 GLY A CA 1
ATOM 689 C C . GLY A 1 90 ? 19.263 2.665 -7.335 1.00 63.09 90 GLY A C 1
ATOM 690 O O . GLY A 1 90 ? 19.941 2.417 -8.324 1.00 63.09 90 GLY A O 1
ATOM 691 N N . ALA A 1 91 ? 19.070 1.778 -6.354 1.00 67.94 91 ALA A N 1
ATOM 692 C CA . ALA A 1 91 ? 19.419 0.374 -6.496 1.00 67.94 91 ALA A CA 1
ATOM 693 C C . ALA A 1 91 ? 18.429 -0.308 -7.454 1.00 67.94 91 ALA A C 1
ATOM 695 O O . ALA A 1 91 ? 17.206 -0.157 -7.335 1.00 67.94 91 ALA A O 1
ATOM 696 N N . ASN A 1 92 ? 18.982 -1.047 -8.400 1.00 68.31 92 ASN A N 1
ATOM 697 C CA . ASN A 1 92 ? 18.292 -1.877 -9.367 1.00 68.31 92 ASN A CA 1
ATOM 698 C C . ASN A 1 92 ? 18.711 -3.327 -9.137 1.00 68.31 92 ASN A C 1
ATOM 700 O O . ASN A 1 92 ? 19.897 -3.641 -9.053 1.00 68.31 92 ASN A O 1
ATOM 704 N N . SER A 1 93 ? 17.723 -4.202 -9.016 1.00 65.06 93 SER A N 1
ATOM 705 C CA . SER A 1 93 ? 17.937 -5.639 -8.949 1.00 65.06 93 SER A CA 1
ATOM 706 C C . SER A 1 93 ? 17.081 -6.308 -10.011 1.00 65.06 93 SER A C 1
ATOM 708 O O . SER A 1 93 ? 15.883 -6.039 -10.137 1.00 65.06 93 SER A O 1
ATOM 710 N N . HIS A 1 94 ? 17.711 -7.187 -10.785 1.00 71.75 94 HIS A N 1
ATOM 711 C CA . HIS A 1 94 ? 16.975 -8.088 -11.652 1.00 71.75 94 HIS A CA 1
ATOM 712 C C . HIS A 1 94 ? 16.240 -9.083 -10.756 1.00 71.75 94 HIS A C 1
ATOM 714 O O . HIS A 1 94 ? 16.863 -9.828 -9.994 1.00 71.75 94 HIS A O 1
ATOM 720 N N . MET A 1 95 ? 14.913 -9.072 -10.812 1.00 66.69 95 MET A N 1
ATOM 721 C CA . MET A 1 95 ? 14.102 -10.074 -10.145 1.00 66.69 95 MET A CA 1
ATOM 722 C C . MET A 1 95 ? 13.697 -11.071 -11.216 1.00 66.69 95 MET A C 1
ATOM 724 O O . MET A 1 95 ? 12.878 -10.758 -12.075 1.00 66.69 95 MET A O 1
ATOM 728 N N . ALA A 1 96 ? 14.257 -12.280 -11.168 1.00 65.56 96 ALA A N 1
ATOM 729 C CA . ALA A 1 96 ? 13.684 -13.366 -11.944 1.00 65.56 96 ALA A CA 1
ATOM 730 C C . ALA A 1 96 ? 12.232 -13.517 -11.477 1.00 65.56 96 ALA A C 1
ATOM 732 O O . ALA A 1 96 ? 11.983 -13.917 -10.336 1.00 65.56 96 ALA A O 1
ATOM 733 N N . LEU A 1 97 ? 11.280 -13.104 -12.319 1.00 62.31 97 LEU A N 1
ATOM 734 C CA . LEU A 1 97 ? 9.876 -13.356 -12.042 1.00 62.31 97 LEU A CA 1
ATOM 735 C C . LEU A 1 97 ? 9.755 -14.870 -11.891 1.00 62.31 97 LEU A C 1
ATOM 737 O O . LEU A 1 97 ? 10.261 -15.584 -12.762 1.00 62.31 97 LEU A O 1
ATOM 741 N N . PRO A 1 98 ? 9.152 -15.374 -10.803 1.00 63.09 98 PRO A N 1
ATOM 742 C CA . PRO A 1 98 ? 8.915 -16.800 -10.702 1.00 63.09 98 PRO A CA 1
ATOM 743 C C . PRO A 1 98 ? 8.167 -17.213 -11.970 1.00 63.09 98 PRO A C 1
ATOM 745 O O . PRO A 1 98 ? 7.111 -16.648 -12.268 1.00 63.09 98 PRO A O 1
ATOM 748 N N . THR A 1 99 ? 8.754 -18.130 -12.752 1.00 63.91 99 THR A N 1
ATOM 749 C CA . THR A 1 99 ? 8.069 -18.785 -13.870 1.00 63.91 99 THR A CA 1
ATOM 750 C C . THR A 1 99 ? 6.743 -19.228 -13.302 1.00 63.91 99 THR A C 1
ATOM 752 O O . THR A 1 99 ? 6.770 -19.975 -12.327 1.00 63.91 99 THR A O 1
ATOM 755 N N . ALA A 1 100 ? 5.638 -18.664 -13.799 1.00 55.62 100 ALA A N 1
ATOM 756 C CA . ALA A 1 100 ? 4.336 -18.764 -13.162 1.00 55.62 100 ALA A CA 1
ATOM 757 C C . ALA A 1 100 ? 4.086 -20.207 -12.709 1.00 55.62 100 ALA A C 1
ATOM 759 O O . ALA A 1 100 ? 3.743 -21.069 -13.514 1.00 55.62 100 ALA A O 1
ATOM 760 N N . ALA A 1 101 ? 4.288 -20.479 -11.418 1.00 47.47 101 ALA A N 1
ATOM 761 C CA . ALA A 1 101 ? 3.702 -21.641 -10.796 1.00 47.47 101 ALA A CA 1
ATOM 762 C C . ALA A 1 101 ? 2.239 -21.258 -10.775 1.00 47.47 101 ALA A C 1
ATOM 764 O O . ALA A 1 101 ? 1.852 -20.411 -9.973 1.00 47.47 101 ALA A O 1
ATOM 765 N N . ASN A 1 102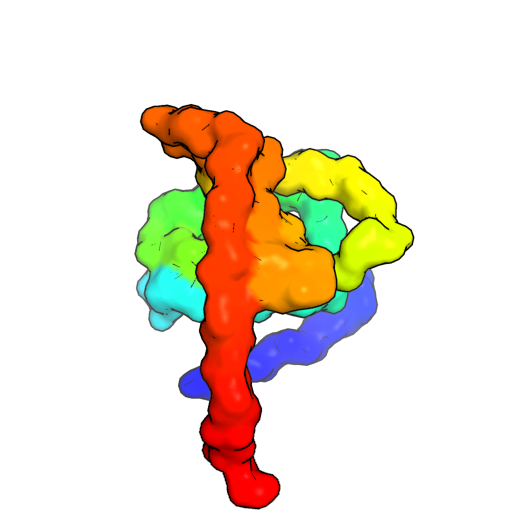 ? 1.498 -21.728 -11.775 1.00 49.41 102 ASN A N 1
ATOM 766 C CA . ASN A 1 102 ? 0.085 -21.466 -11.908 1.00 49.41 102 ASN A CA 1
ATOM 767 C C . ASN A 1 102 ? -0.561 -21.773 -10.547 1.00 49.41 102 ASN A C 1
ATOM 769 O O . ASN A 1 102 ? -0.664 -22.949 -10.198 1.00 49.41 102 ASN A O 1
ATOM 773 N N . PRO A 1 103 ? -0.927 -20.770 -9.724 1.00 52.22 103 PRO A N 1
ATOM 774 C CA . PRO A 1 103 ? -1.380 -21.053 -8.367 1.00 52.22 103 PRO A CA 1
ATOM 775 C C . PRO A 1 103 ? -2.781 -21.673 -8.375 1.00 52.22 103 PRO A C 1
ATOM 777 O O . PRO A 1 103 ? -3.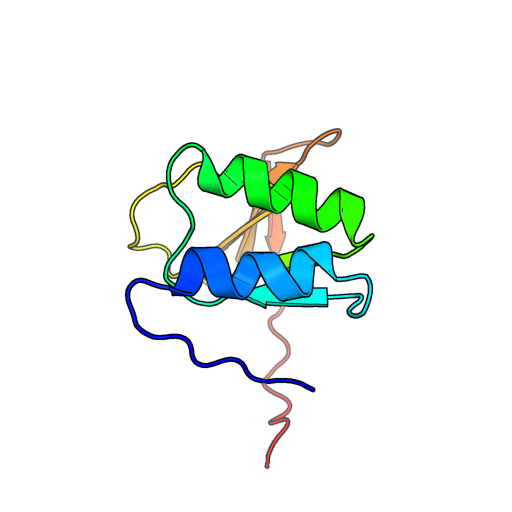288 -22.048 -7.322 1.00 52.22 103 PRO A O 1
ATOM 780 N N . TRP A 1 104 ? -3.403 -21.752 -9.557 1.00 53.94 104 TRP A N 1
ATOM 781 C CA . TRP A 1 104 ? -4.795 -22.125 -9.760 1.00 53.94 104 TRP A CA 1
ATOM 782 C C . TRP A 1 104 ? -5.007 -23.247 -10.786 1.00 53.94 104 TRP A C 1
ATOM 784 O O . TRP A 1 104 ? -6.156 -23.628 -10.986 1.00 53.94 104 TRP A O 1
ATOM 794 N N . GLY A 1 105 ? -3.941 -23.822 -11.361 1.00 40.09 105 GLY A N 1
ATOM 795 C CA . GLY A 1 105 ? -4.058 -24.889 -12.369 1.00 40.09 105 GLY A CA 1
ATOM 796 C C . GLY A 1 105 ? -4.350 -24.389 -13.775 1.00 40.09 105 GLY A C 1
ATOM 797 O O . GLY A 1 105 ? -5.084 -23.390 -13.937 1.00 40.09 105 GLY A O 1
#

pLDDT: mean 81.7, std 13.36, range [40.09, 97.31]

Foldseek 3Di:
DDDDDDPQVCLLVVQLCLLQPLPDQEDEDEDDDDADCSLVSSVVSNVNSVHDYHYDDDPPDDPGDHPDQWDWDDDPQKIATPHHNVDDHGDIDRHPDPPPPPPPD